Protein AF-A0A2V4TLT8-F1 (afdb_monomer_lite)

pLDDT: mean 85.56, std 12.25, range [59.84, 97.62]

Sequence (54 aa):
MRLSLFAIVILALGTGIAQAADITGAGSTFAAPIYTKWADAYQKSGGGKVNYQG

Organism: NCBI:txid321895

Foldseek 3Di:
DVVVVVVVVVVVVPPDDDDQDEAEEEDDPVCVVVVVVVQVVQVVVVHHHYHYYD

Secondary structure (DSSP, 8-state):
-HHHHHHHHHHHHT----PPPPEEEE--TTTHHHHHHHHHHHHHTT---EEEE-

Structure (mmCIF, N/CA/C/O backbone):
data_AF-A0A2V4TLT8-F1
#
_entry.id   AF-A0A2V4TLT8-F1
#
loop_
_atom_site.group_PDB
_atom_site.id
_atom_site.type_symbol
_atom_site.label_atom_id
_atom_site.label_alt_id
_atom_site.label_comp_id
_atom_site.label_asym_id
_atom_site.label_entity_id
_atom_site.label_seq_id
_atom_site.pdbx_PDB_ins_code
_atom_site.Cartn_x
_atom_site.Cartn_y
_atom_site.Cartn_z
_atom_site.occupancy
_atom_site.B_iso_or_equiv
_atom_site.auth_seq_id
_atom_site.auth_comp_id
_atom_site.auth_asym_id
_atom_site.auth_atom_id
_atom_site.pdbx_PDB_model_num
ATOM 1 N N . MET A 1 1 ? 21.833 -1.845 -43.882 1.00 59.84 1 MET A N 1
ATOM 2 C CA . MET A 1 1 ? 21.408 -3.007 -43.061 1.00 59.84 1 MET A CA 1
ATOM 3 C C . MET A 1 1 ? 22.061 -3.067 -41.683 1.00 59.84 1 MET A C 1
ATOM 5 O O . MET A 1 1 ? 21.333 -3.187 -40.714 1.00 59.84 1 MET A O 1
ATOM 9 N N . ARG A 1 2 ? 23.392 -2.958 -41.555 1.00 60.81 2 ARG A N 1
ATOM 10 C CA . ARG A 1 2 ? 24.094 -3.139 -40.264 1.00 60.81 2 ARG A CA 1
ATOM 11 C C . ARG A 1 2 ? 23.761 -2.054 -39.224 1.00 60.81 2 ARG A C 1
ATOM 13 O O . ARG A 1 2 ? 23.522 -2.375 -38.072 1.00 60.81 2 ARG A O 1
ATOM 20 N N . LEU A 1 3 ? 23.659 -0.791 -39.650 1.00 61.06 3 LEU A N 1
ATOM 21 C CA . LEU A 1 3 ? 23.359 0.351 -38.771 1.00 61.06 3 LEU A CA 1
ATOM 22 C C . LEU A 1 3 ? 21.914 0.340 -38.231 1.00 61.06 3 LEU A C 1
ATOM 24 O O .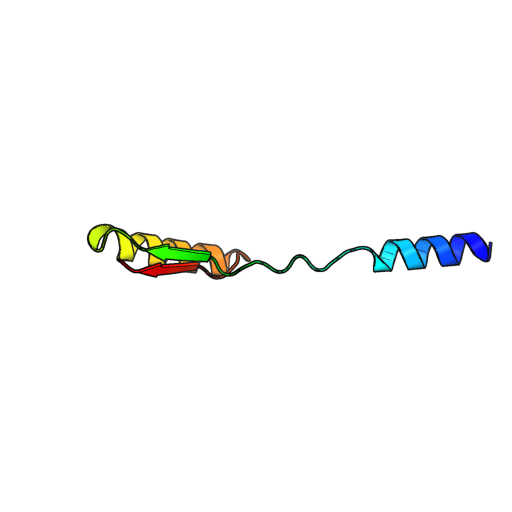 LEU A 1 3 ? 21.675 0.658 -37.072 1.00 61.06 3 LEU A O 1
ATOM 28 N N . SER A 1 4 ? 20.955 -0.092 -39.054 1.00 64.38 4 SER A N 1
ATOM 29 C CA . SER A 1 4 ? 19.537 -0.203 -38.686 1.00 64.38 4 SER A CA 1
ATOM 30 C C . SER A 1 4 ? 19.300 -1.258 -37.600 1.00 64.38 4 SER A C 1
ATOM 32 O O . SER A 1 4 ? 18.440 -1.080 -36.747 1.00 64.38 4 SER A O 1
ATOM 34 N N . LEU A 1 5 ? 20.095 -2.334 -37.603 1.00 68.19 5 LEU A N 1
ATOM 35 C CA . LEU A 1 5 ? 20.016 -3.397 -36.601 1.00 68.19 5 LEU A CA 1
ATOM 36 C C . LEU A 1 5 ? 20.486 -2.909 -35.220 1.00 68.19 5 LEU A C 1
ATOM 38 O O . LEU A 1 5 ? 19.851 -3.211 -34.216 1.00 68.19 5 LEU A O 1
ATOM 42 N N . PHE A 1 6 ? 21.545 -2.092 -35.172 1.00 72.88 6 PHE A N 1
ATOM 43 C CA . PHE A 1 6 ? 22.028 -1.482 -33.927 1.00 72.88 6 PHE A CA 1
ATOM 44 C C . PHE A 1 6 ? 21.023 -0.495 -33.322 1.00 72.88 6 PHE A C 1
ATOM 46 O O . PHE A 1 6 ? 20.828 -0.492 -32.109 1.00 72.88 6 PHE A O 1
ATOM 53 N N . ALA A 1 7 ? 20.341 0.301 -34.150 1.00 75.38 7 ALA A N 1
ATOM 54 C CA . ALA A 1 7 ? 19.328 1.246 -33.678 1.00 75.38 7 ALA A CA 1
ATOM 55 C C . ALA A 1 7 ? 18.129 0.548 -33.005 1.00 75.38 7 ALA A C 1
ATOM 57 O O . ALA A 1 7 ? 17.634 1.021 -31.985 1.00 75.38 7 ALA A O 1
ATOM 58 N N . ILE A 1 8 ? 17.701 -0.605 -33.532 1.00 76.94 8 ILE A N 1
ATOM 59 C CA . ILE A 1 8 ? 16.604 -1.403 -32.958 1.00 76.94 8 ILE A CA 1
ATOM 60 C C . ILE A 1 8 ? 17.005 -1.996 -31.599 1.00 76.94 8 ILE A C 1
ATOM 62 O O . ILE A 1 8 ? 16.210 -1.975 -30.663 1.00 76.94 8 ILE A O 1
ATOM 66 N N . VAL A 1 9 ? 18.246 -2.476 -31.465 1.00 78.12 9 VAL A N 1
ATOM 67 C CA . VAL A 1 9 ? 18.762 -3.025 -30.198 1.00 78.12 9 VAL A CA 1
ATOM 68 C C . VAL A 1 9 ? 18.851 -1.946 -29.116 1.00 78.12 9 VAL A C 1
ATOM 70 O O . VAL A 1 9 ? 18.453 -2.186 -27.981 1.00 78.12 9 VAL A O 1
ATOM 73 N N . ILE A 1 10 ? 19.307 -0.740 -29.463 1.00 77.25 10 ILE A N 1
ATOM 74 C CA . ILE A 1 10 ? 19.377 0.388 -28.520 1.00 77.25 10 ILE A CA 1
ATOM 75 C C . ILE A 1 10 ? 17.975 0.808 -28.057 1.00 77.25 10 ILE A C 1
ATOM 77 O O . ILE A 1 10 ? 17.772 1.060 -26.872 1.00 77.25 10 ILE A O 1
ATOM 81 N N . LEU A 1 11 ? 16.994 0.832 -28.965 1.00 74.62 11 LEU A N 1
ATOM 82 C CA . LEU A 1 11 ? 15.614 1.181 -28.625 1.00 74.62 11 LEU A CA 1
ATOM 83 C C . LEU A 1 11 ? 14.948 0.121 -27.728 1.00 74.62 11 LEU A C 1
ATOM 85 O O . LEU A 1 11 ? 14.202 0.475 -26.819 1.00 74.62 11 LEU A O 1
ATOM 89 N N . ALA A 1 12 ? 15.257 -1.163 -27.934 1.00 71.50 12 ALA A N 1
ATOM 90 C CA . ALA A 1 12 ? 14.753 -2.261 -27.106 1.00 71.50 12 ALA A CA 1
ATOM 91 C C . ALA A 1 12 ? 15.335 -2.269 -25.679 1.00 71.50 12 ALA A C 1
ATOM 93 O O . ALA A 1 12 ? 14.683 -2.738 -24.752 1.00 71.50 12 ALA A O 1
ATOM 94 N N . LEU A 1 13 ? 16.543 -1.731 -25.485 1.00 74.19 13 LEU A N 1
ATOM 95 C CA . LEU A 1 13 ? 17.192 -1.622 -24.172 1.00 74.19 13 LEU A CA 1
ATOM 96 C C . LEU A 1 13 ? 16.750 -0.376 -23.378 1.00 74.19 13 LEU A C 1
ATOM 98 O O . LEU A 1 13 ? 17.064 -0.263 -22.195 1.00 74.19 13 LEU A O 1
ATOM 102 N N . GLY A 1 14 ? 16.032 0.560 -24.009 1.00 70.38 14 GLY A N 1
ATOM 103 C CA . GLY A 1 14 ? 15.611 1.828 -23.405 1.00 70.38 14 GLY A CA 1
ATOM 104 C C . GLY A 1 14 ? 14.340 1.761 -22.550 1.00 70.38 14 GLY A C 1
ATOM 105 O O . GLY A 1 14 ? 13.974 2.760 -21.931 1.00 70.38 14 GLY A O 1
ATOM 106 N N . THR A 1 15 ? 13.646 0.620 -22.490 1.00 70.06 15 THR A N 1
ATOM 107 C CA . THR A 1 15 ? 12.460 0.471 -21.636 1.00 70.06 15 THR A CA 1
ATOM 108 C C . THR A 1 15 ? 12.894 0.234 -20.191 1.00 70.06 15 THR A C 1
ATOM 110 O O . THR A 1 15 ? 13.142 -0.900 -19.781 1.00 70.06 15 THR A O 1
ATOM 113 N N . GLY A 1 16 ? 13.020 1.312 -19.416 1.00 69.56 16 GLY A N 1
ATOM 114 C CA . GLY A 1 16 ? 13.281 1.223 -17.981 1.00 69.56 16 GLY A CA 1
ATOM 115 C C . GLY A 1 16 ? 12.196 0.412 -17.266 1.00 69.56 16 GLY A C 1
ATOM 116 O O . GLY A 1 16 ? 11.005 0.578 -17.531 1.00 69.56 16 GLY A O 1
ATOM 117 N N . ILE A 1 17 ? 12.604 -0.469 -16.351 1.00 70.25 17 ILE A N 1
ATOM 118 C CA . ILE A 1 17 ? 11.676 -1.208 -15.491 1.00 70.25 17 ILE A CA 1
ATOM 119 C C . ILE A 1 17 ? 11.071 -0.204 -14.505 1.00 70.25 17 ILE A C 1
ATOM 121 O O . ILE A 1 17 ? 11.764 0.269 -13.604 1.00 70.25 17 ILE A O 1
ATOM 125 N N . ALA A 1 18 ? 9.792 0.137 -14.672 1.00 71.88 18 ALA A N 1
ATOM 126 C CA . ALA A 1 18 ? 9.069 0.956 -13.706 1.00 71.88 18 ALA A CA 1
ATOM 127 C C . ALA A 1 18 ? 8.940 0.177 -12.387 1.00 71.88 18 ALA A C 1
ATOM 129 O O . ALA A 1 18 ? 8.179 -0.783 -12.288 1.00 71.88 18 ALA A O 1
ATOM 130 N N . GLN A 1 19 ? 9.727 0.565 -11.384 1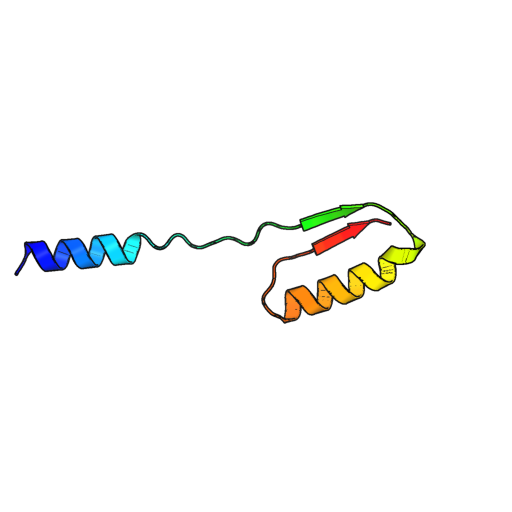.00 74.50 19 GLN A N 1
ATOM 131 C CA . GLN A 1 19 ? 9.637 0.013 -10.036 1.00 74.50 19 GLN A CA 1
ATOM 132 C C . GLN A 1 19 ? 8.477 0.706 -9.316 1.00 74.50 19 GLN A C 1
ATOM 134 O O . GLN A 1 19 ? 8.491 1.926 -9.151 1.00 74.50 19 GLN A O 1
ATOM 139 N N . ALA A 1 20 ? 7.465 -0.056 -8.902 1.00 70.81 20 ALA A N 1
ATOM 140 C CA . ALA A 1 20 ? 6.409 0.480 -8.055 1.00 70.81 20 ALA A CA 1
ATOM 141 C C . ALA A 1 20 ? 7.012 0.858 -6.694 1.00 70.81 20 ALA A C 1
ATOM 143 O O . ALA A 1 20 ? 7.550 0.001 -5.995 1.00 70.81 20 ALA A O 1
ATOM 144 N N . ALA A 1 21 ? 6.948 2.139 -6.332 1.00 79.44 21 ALA A N 1
ATOM 145 C CA . ALA A 1 21 ? 7.378 2.592 -5.017 1.00 79.44 21 ALA A CA 1
ATOM 146 C C . ALA A 1 21 ? 6.392 2.112 -3.943 1.00 79.44 21 ALA A C 1
ATOM 148 O O . ALA A 1 21 ? 5.178 2.103 -4.162 1.00 79.44 21 ALA A O 1
ATOM 149 N N . ASP A 1 22 ? 6.91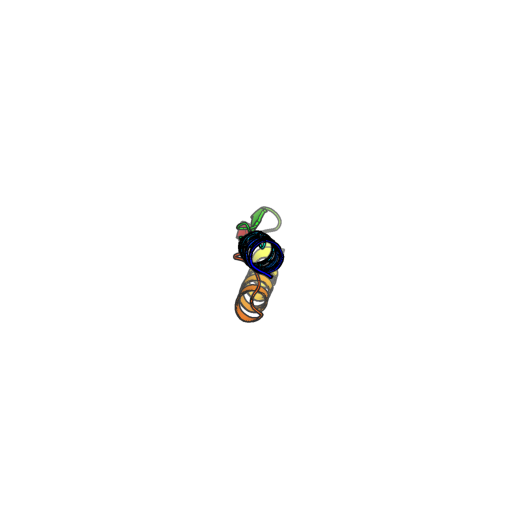6 1.740 -2.776 1.00 89.62 22 ASP A N 1
ATOM 150 C CA . ASP A 1 22 ? 6.091 1.449 -1.607 1.00 89.62 22 ASP A CA 1
ATOM 151 C C . ASP A 1 22 ? 5.359 2.723 -1.162 1.00 89.62 22 ASP A C 1
ATOM 153 O O . ASP A 1 22 ? 5.974 3.779 -0.992 1.00 89.62 22 ASP A O 1
ATOM 157 N N . ILE A 1 23 ? 4.049 2.622 -0.939 1.00 92.56 23 ILE A N 1
ATOM 158 C CA . ILE A 1 23 ? 3.235 3.727 -0.427 1.00 92.56 23 ILE A CA 1
ATOM 159 C C . ILE A 1 23 ? 3.110 3.569 1.085 1.00 92.56 23 ILE A C 1
ATOM 161 O O . ILE A 1 23 ? 2.637 2.543 1.571 1.00 92.56 23 ILE A O 1
ATOM 165 N N . THR A 1 24 ? 3.488 4.597 1.838 1.00 95.25 24 THR A N 1
ATOM 166 C CA . THR A 1 24 ? 3.307 4.662 3.291 1.00 95.25 24 THR A CA 1
ATOM 167 C C . THR A 1 24 ? 2.411 5.835 3.666 1.00 95.25 24 THR A C 1
ATOM 169 O O . THR A 1 24 ? 2.535 6.932 3.124 1.00 95.25 24 THR A O 1
ATOM 172 N N . GLY A 1 25 ? 1.491 5.612 4.601 1.00 91.56 25 GLY A N 1
ATOM 173 C CA . GLY A 1 25 ? 0.599 6.648 5.112 1.00 91.56 25 GLY A CA 1
ATOM 174 C C . GLY A 1 25 ? 0.207 6.396 6.561 1.00 91.56 25 GLY A C 1
ATOM 175 O O . GLY A 1 25 ? 0.282 5.266 7.042 1.00 91.56 25 GLY A O 1
ATOM 176 N N . ALA A 1 26 ? -0.225 7.452 7.249 1.00 96.25 26 ALA A N 1
ATOM 177 C CA . ALA A 1 26 ? -0.787 7.348 8.587 1.00 96.25 26 ALA A CA 1
ATOM 178 C C . ALA A 1 26 ? -2.032 8.234 8.762 1.00 96.25 26 ALA A C 1
ATOM 180 O O . ALA A 1 26 ? -2.201 9.201 8.016 1.00 96.25 26 ALA A O 1
ATOM 181 N N . GLY A 1 27 ? -2.914 7.917 9.713 1.00 95.00 27 GLY A N 1
ATOM 182 C CA . GLY A 1 27 ? -4.113 8.716 9.965 1.00 95.00 27 GLY A CA 1
ATOM 183 C C . GLY A 1 27 ? -5.129 8.087 10.918 1.00 95.00 27 GLY A C 1
ATOM 184 O O . GLY A 1 27 ? -4.832 7.818 12.070 1.00 95.00 27 GLY A O 1
ATOM 185 N N . SER A 1 28 ? -6.380 7.954 10.476 1.00 96.00 28 SER A N 1
ATOM 186 C CA . SER A 1 28 ? -7.490 7.546 11.342 1.00 96.00 28 SER A CA 1
ATOM 187 C C . SER A 1 28 ? -7.401 6.065 11.728 1.00 96.00 28 SER A C 1
ATOM 189 O O . SER A 1 28 ? -7.559 5.195 10.868 1.00 96.00 28 SER A O 1
ATOM 191 N N . THR A 1 29 ? -7.277 5.786 13.032 1.00 96.94 29 THR A N 1
ATOM 192 C CA . THR A 1 29 ? -7.409 4.437 13.627 1.00 96.94 29 THR A CA 1
ATOM 193 C C . THR A 1 29 ? -8.707 3.746 13.209 1.00 96.94 29 THR A C 1
ATOM 195 O O . THR A 1 29 ? -8.726 2.548 12.937 1.00 96.94 29 THR A O 1
ATOM 198 N N . PHE A 1 30 ? -9.800 4.506 13.107 1.00 97.44 30 PHE A N 1
ATOM 199 C CA . PHE A 1 30 ? -11.110 3.986 12.726 1.00 97.44 30 PHE A CA 1
ATOM 200 C C . PHE A 1 30 ? -11.156 3.528 11.262 1.00 97.44 30 PHE A C 1
ATOM 202 O O . PHE A 1 30 ? -11.768 2.507 10.954 1.00 97.44 30 PHE A O 1
ATOM 209 N N . ALA A 1 31 ? -10.495 4.256 10.356 1.00 96.19 31 ALA A N 1
ATOM 210 C CA . ALA A 1 31 ? -10.443 3.908 8.936 1.00 96.19 31 ALA A CA 1
ATOM 211 C C . ALA A 1 31 ? -9.332 2.895 8.593 1.00 96.19 31 ALA A C 1
ATOM 213 O O . ALA A 1 31 ? -9.349 2.315 7.506 1.00 96.19 31 ALA A O 1
ATOM 214 N N . ALA A 1 32 ? -8.382 2.638 9.497 1.00 96.88 32 ALA A N 1
ATOM 215 C CA . ALA A 1 32 ? -7.276 1.715 9.243 1.00 96.88 32 ALA A CA 1
ATOM 216 C C . ALA A 1 32 ? -7.724 0.332 8.718 1.00 96.88 32 ALA A C 1
ATOM 218 O O . ALA A 1 32 ? -7.175 -0.104 7.704 1.00 96.88 32 ALA A O 1
ATOM 219 N N . PRO A 1 33 ? -8.763 -0.331 9.274 1.00 96.75 33 PRO A N 1
ATOM 220 C CA . PRO A 1 33 ? -9.175 -1.652 8.799 1.00 96.75 33 PRO A CA 1
ATOM 221 C C . PRO A 1 33 ? -9.647 -1.674 7.339 1.00 96.75 33 PRO A C 1
ATOM 223 O O . PRO A 1 33 ? -9.421 -2.665 6.641 1.00 96.75 33 PRO A O 1
ATOM 226 N N . ILE A 1 34 ? -10.304 -0.609 6.855 1.00 97.44 34 ILE A N 1
ATOM 227 C CA . ILE A 1 34 ? -10.762 -0.555 5.460 1.00 97.44 34 ILE A CA 1
ATOM 228 C C . ILE A 1 34 ? -9.593 -0.292 4.506 1.00 97.44 34 ILE A C 1
ATOM 230 O O . ILE A 1 34 ? -9.496 -0.960 3.475 1.00 97.44 34 ILE A O 1
ATOM 234 N N . TYR A 1 35 ? -8.655 0.585 4.878 1.00 96.31 35 TYR A N 1
ATOM 235 C CA . TYR A 1 35 ? -7.458 0.834 4.074 1.00 96.31 35 TYR A CA 1
ATOM 236 C C . TYR A 1 35 ? -6.565 -0.399 3.965 1.00 96.31 35 TYR A C 1
ATOM 238 O O . TYR A 1 35 ? -6.067 -0.676 2.876 1.00 96.31 35 TYR A O 1
ATOM 246 N N . THR A 1 36 ? -6.430 -1.193 5.031 1.00 95.81 36 THR A N 1
ATOM 247 C CA . THR A 1 36 ? -5.718 -2.478 4.965 1.00 95.81 36 THR A CA 1
ATOM 248 C C . THR A 1 36 ? -6.363 -3.427 3.952 1.00 95.81 36 THR A C 1
ATOM 250 O O . THR A 1 36 ? -5.668 -4.003 3.121 1.00 95.81 36 THR A O 1
ATOM 253 N N . LYS A 1 37 ? -7.699 -3.547 3.935 1.00 96.75 37 LYS A N 1
ATOM 254 C CA . LYS A 1 37 ? -8.383 -4.410 2.953 1.00 96.75 37 LYS A CA 1
ATOM 255 C C . LYS A 1 37 ? -8.198 -3.936 1.514 1.00 96.75 37 LYS A C 1
ATOM 257 O O . LYS A 1 37 ? -8.059 -4.759 0.609 1.00 96.75 37 LYS A O 1
ATOM 262 N N . TRP A 1 38 ? -8.217 -2.627 1.287 1.00 97.00 38 TRP A N 1
ATOM 263 C CA . TRP A 1 38 ? -7.967 -2.069 -0.040 1.00 97.00 38 TRP A CA 1
ATOM 264 C C . TRP A 1 38 ? -6.511 -2.234 -0.472 1.00 97.00 38 TRP A C 1
ATOM 266 O O . TRP A 1 38 ? -6.278 -2.558 -1.633 1.00 97.00 38 TRP A O 1
ATOM 276 N N . ALA A 1 39 ? -5.552 -2.094 0.447 1.00 96.44 39 ALA A N 1
ATOM 277 C CA . ALA A 1 39 ? -4.137 -2.366 0.199 1.00 96.44 39 ALA A CA 1
ATOM 278 C C . ALA A 1 39 ? -3.910 -3.815 -0.264 1.00 96.44 39 ALA A C 1
ATOM 280 O O . ALA A 1 39 ? -3.267 -4.037 -1.290 1.00 96.44 39 ALA A O 1
ATOM 281 N N . ASP A 1 40 ? -4.517 -4.788 0.423 1.00 96.50 40 ASP A N 1
ATOM 282 C CA . ASP A 1 40 ? -4.436 -6.204 0.045 1.00 96.50 40 ASP A CA 1
ATOM 283 C C . ASP A 1 40 ? -5.011 -6.459 -1.355 1.00 96.50 40 ASP A C 1
ATOM 285 O O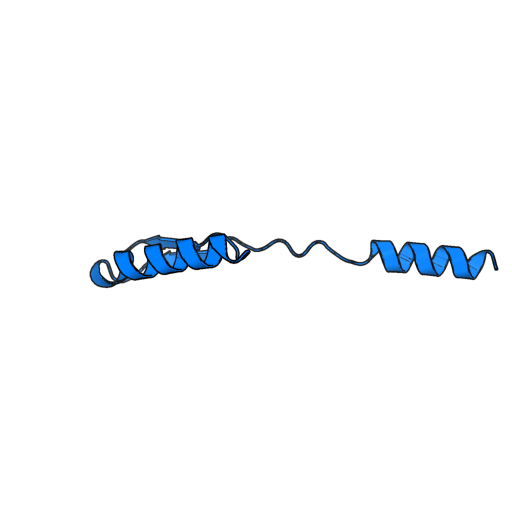 . ASP A 1 40 ? -4.441 -7.205 -2.155 1.00 96.50 40 ASP A O 1
ATOM 289 N N . ALA A 1 41 ? -6.162 -5.856 -1.662 1.00 97.62 41 ALA A N 1
ATOM 290 C CA . ALA A 1 41 ? -6.799 -5.992 -2.969 1.00 97.62 41 ALA A CA 1
ATOM 291 C C . ALA A 1 41 ? -5.959 -5.344 -4.081 1.00 97.62 41 ALA A C 1
ATOM 293 O O . ALA A 1 41 ? -5.770 -5.945 -5.140 1.00 97.62 41 ALA A O 1
ATOM 294 N N . TYR A 1 42 ? -5.416 -4.154 -3.824 1.00 95.25 42 TYR A N 1
ATOM 295 C CA . TYR A 1 42 ? -4.549 -3.433 -4.749 1.00 95.25 42 TYR A CA 1
ATOM 296 C C . TYR A 1 42 ? -3.299 -4.248 -5.086 1.00 95.25 42 TYR A C 1
ATOM 298 O O . TYR A 1 42 ? -3.002 -4.462 -6.264 1.00 95.25 42 TYR A O 1
ATOM 306 N N . GLN A 1 43 ? -2.634 -4.809 -4.076 1.00 94.69 43 GLN A N 1
ATOM 307 C CA . GLN A 1 43 ? -1.465 -5.655 -4.292 1.00 94.69 43 GLN A CA 1
ATOM 308 C C . GLN A 1 43 ? -1.816 -6.922 -5.089 1.00 94.69 43 GLN A C 1
ATOM 310 O O . GLN A 1 43 ? -1.111 -7.279 -6.032 1.00 94.69 43 GLN A O 1
ATOM 315 N N . LYS A 1 44 ? -2.953 -7.569 -4.791 1.00 95.25 44 LYS A N 1
ATOM 316 C CA . LYS A 1 44 ? -3.442 -8.732 -5.560 1.00 95.25 44 LYS A CA 1
ATOM 317 C C . LYS A 1 44 ? -3.778 -8.399 -7.015 1.00 95.25 44 LYS A C 1
ATOM 319 O O . LYS A 1 44 ? -3.648 -9.269 -7.869 1.00 95.2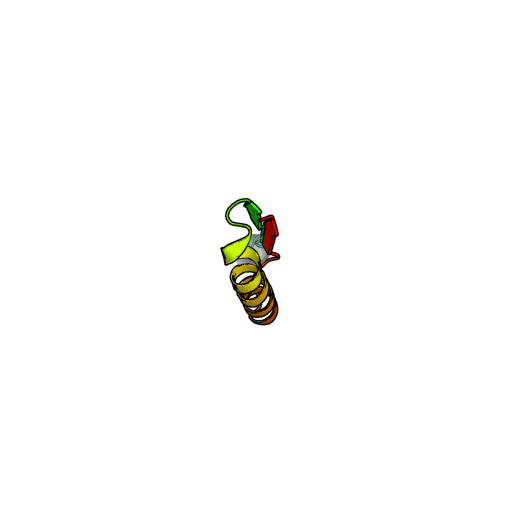5 44 LYS A O 1
ATOM 324 N N . SER A 1 45 ? -4.180 -7.162 -7.309 1.00 95.50 45 SER A N 1
ATOM 325 C CA . SE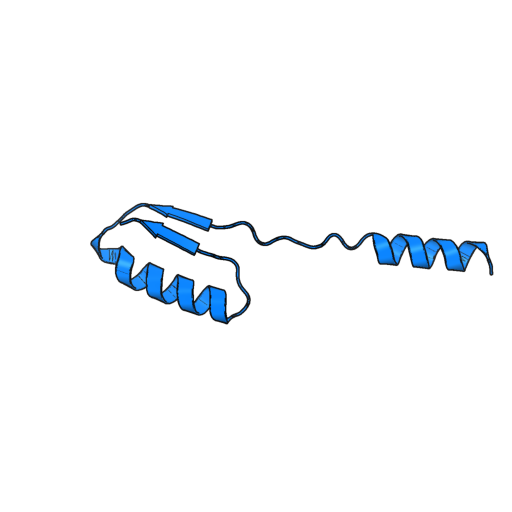R A 1 45 ? -4.436 -6.694 -8.680 1.00 95.50 45 SER A CA 1
ATOM 326 C C . SER A 1 45 ? -3.173 -6.340 -9.483 1.00 95.50 45 SER A C 1
ATOM 328 O O . SER A 1 45 ? -3.289 -5.887 -10.618 1.00 95.50 45 SER A O 1
ATOM 330 N N . GLY A 1 46 ? -1.975 -6.558 -8.927 1.00 91.19 46 GLY A N 1
ATOM 331 C CA . GLY A 1 46 ? -0.699 -6.220 -9.571 1.00 91.19 46 GLY A CA 1
ATOM 332 C C . GLY A 1 46 ? -0.188 -4.814 -9.244 1.00 91.19 46 GLY A C 1
ATOM 333 O O . GLY A 1 46 ? 0.729 -4.327 -9.902 1.00 91.19 46 GLY A O 1
ATOM 334 N N . GLY A 1 47 ? -0.779 -4.156 -8.243 1.00 90.38 47 GLY A N 1
ATOM 335 C CA . GLY A 1 47 ? -0.301 -2.890 -7.699 1.00 90.38 47 GLY A CA 1
ATOM 336 C C . GLY A 1 47 ? 0.915 -3.034 -6.776 1.00 90.38 47 GLY A C 1
ATOM 337 O O . GLY A 1 47 ? 1.370 -4.135 -6.466 1.00 90.38 47 GLY A O 1
ATOM 338 N N . GLY A 1 48 ? 1.432 -1.894 -6.314 1.00 91.75 48 GLY A N 1
ATOM 339 C CA . GLY A 1 48 ? 2.511 -1.826 -5.325 1.00 91.75 48 GLY A CA 1
ATOM 340 C C . GLY A 1 48 ? 2.074 -2.166 -3.894 1.00 91.75 48 GLY A C 1
ATOM 341 O O . GLY A 1 48 ? 0.898 -2.400 -3.606 1.00 91.75 48 GLY A O 1
ATOM 342 N N . LYS A 1 49 ? 3.034 -2.169 -2.964 1.00 94.06 49 LYS A N 1
ATOM 343 C CA . LYS A 1 49 ? 2.758 -2.350 -1.533 1.00 94.06 49 LYS A CA 1
ATOM 344 C C . LYS A 1 49 ? 2.219 -1.053 -0.930 1.00 94.06 49 LYS A C 1
ATOM 346 O O . LYS A 1 49 ? 2.735 0.028 -1.216 1.00 94.06 49 LYS A O 1
ATOM 351 N N . VAL A 1 50 ? 1.226 -1.171 -0.051 1.00 95.62 50 VAL A N 1
ATOM 352 C CA . VAL A 1 50 ? 0.665 -0.041 0.699 1.00 95.62 50 VAL A CA 1
ATOM 353 C C . VAL A 1 50 ? 0.691 -0.358 2.191 1.00 95.62 50 VAL A C 1
ATOM 355 O O . VAL A 1 50 ? 0.117 -1.349 2.636 1.00 95.62 50 VAL A O 1
ATOM 358 N N . ASN A 1 51 ? 1.336 0.504 2.970 1.00 94.56 51 ASN A N 1
ATOM 359 C CA . ASN A 1 51 ? 1.445 0.419 4.420 1.00 94.56 51 ASN A CA 1
ATOM 360 C C . ASN A 1 51 ? 0.703 1.601 5.054 1.00 94.56 51 ASN A C 1
ATOM 362 O O . ASN A 1 51 ? 1.130 2.746 4.924 1.00 94.56 51 ASN A O 1
ATOM 366 N N . TYR A 1 52 ? -0.392 1.320 5.762 1.00 95.94 52 TYR A N 1
ATOM 367 C CA . TYR A 1 52 ? -1.174 2.331 6.471 1.00 95.94 52 TYR A CA 1
ATOM 368 C C . TYR A 1 52 ? -1.091 2.136 7.986 1.00 95.94 52 TYR A C 1
ATOM 370 O O . TYR A 1 52 ? -1.252 1.015 8.470 1.00 95.94 52 TYR A O 1
ATOM 378 N N . GLN A 1 53 ? -0.871 3.222 8.725 1.00 94.12 53 GLN A N 1
ATOM 379 C CA . GLN A 1 53 ? -0.895 3.247 10.189 1.00 94.12 53 GLN A CA 1
ATOM 380 C C . GLN A 1 53 ? -2.010 4.172 10.681 1.00 94.12 53 GLN A C 1
ATOM 382 O O . GLN A 1 53 ? -1.982 5.369 10.433 1.00 94.12 53 GLN A O 1
ATOM 387 N N . GLY A 1 54 ? -3.006 3.633 11.369 1.00 85.31 54 GLY A N 1
ATOM 388 C CA . GLY A 1 54 ? -4.003 4.434 12.076 1.00 85.31 54 GLY A CA 1
ATOM 389 C C . GLY A 1 54 ? -3.782 4.305 13.559 1.00 85.31 54 GLY A C 1
ATOM 390 O O . GLY A 1 54 ? -3.710 3.141 14.008 1.00 85.31 54 GLY A O 1
#

Radius of gyration: 20.0 Å; chains: 1; bounding box: 35×17×57 Å